Protein AF-A0A3C0FQK6-F1 (afdb_monomer_lite)

Sequence (69 aa):
MSTTIPKAELHLHLEGAMTPSLVRSFAKRNGLTLPGDIYDAQDRYIWRDFPEFLNSFDKASAAIRTKQD

Secondary structure (DSSP, 8-state):
--TTS--------TGGG--HHHHHHHHHHTTPPPPTTSB-TTS-B--SSHHHHHHHHHHHHTT--STT-

pLDDT: mean 94.78, std 7.23, range [55.75, 98.38]

Foldseek 3Di:
DDPPDDDDDPDDDVLLVDALVNLVVLCVVVVHDQDPQQADPVRDGDDDDDVSVVVSSVSSCVSDDDPVD

Structure (mmCIF, N/CA/C/O backbone):
data_AF-A0A3C0FQK6-F1
#
_entry.id   AF-A0A3C0FQK6-F1
#
loop_
_atom_site.group_PDB
_atom_site.id
_atom_site.type_symbol
_atom_site.label_atom_id
_atom_site.label_alt_id
_atom_site.label_comp_id
_atom_site.label_asym_id
_atom_site.label_entity_id
_atom_site.label_seq_id
_atom_site.pdbx_PDB_ins_code
_atom_site.Cartn_x
_atom_site.Cartn_y
_atom_site.Cartn_z
_atom_site.occupancy
_atom_site.B_iso_or_equiv
_atom_site.auth_seq_id
_atom_site.auth_comp_id
_atom_site.auth_asym_id
_atom_site.auth_atom_id
_atom_site.pdbx_PDB_model_num
ATOM 1 N N . MET A 1 1 ? 10.420 15.408 22.869 1.00 58.25 1 MET A N 1
ATOM 2 C CA . MET A 1 1 ? 8.992 15.467 22.487 1.00 58.25 1 MET A CA 1
ATOM 3 C C . MET A 1 1 ? 8.166 15.107 23.708 1.00 58.25 1 MET A C 1
ATOM 5 O O . MET A 1 1 ? 8.471 14.096 24.324 1.00 58.25 1 MET A O 1
ATOM 9 N N . SER A 1 2 ? 7.192 15.933 24.101 1.00 55.75 2 SER A N 1
ATOM 10 C CA . SER A 1 2 ? 6.303 15.595 25.220 1.00 55.75 2 SER A CA 1
ATOM 11 C C . SER A 1 2 ? 5.412 14.411 24.829 1.00 55.75 2 SER A C 1
ATOM 13 O O . SER A 1 2 ? 4.709 14.464 23.818 1.00 55.75 2 SER A O 1
ATOM 15 N N . THR A 1 3 ? 5.472 13.325 25.596 1.00 78.56 3 THR A N 1
ATOM 16 C CA . THR A 1 3 ? 4.704 12.089 25.373 1.00 78.56 3 THR A CA 1
ATOM 17 C C . THR A 1 3 ? 3.271 12.166 25.906 1.00 78.56 3 THR A C 1
ATOM 19 O O . THR A 1 3 ? 2.511 11.223 25.720 1.00 78.56 3 THR A O 1
ATOM 22 N N . THR A 1 4 ? 2.876 13.278 26.535 1.00 87.44 4 THR A N 1
ATOM 23 C CA . THR A 1 4 ? 1.618 13.393 27.292 1.00 87.44 4 THR A CA 1
ATOM 24 C C . THR A 1 4 ? 0.470 14.068 26.544 1.00 87.44 4 THR A C 1
ATOM 26 O O . THR A 1 4 ? -0.652 14.048 27.037 1.00 87.44 4 THR A O 1
ATOM 29 N N . ILE A 1 5 ? 0.710 14.652 25.365 1.00 93.12 5 ILE A N 1
ATOM 30 C CA . ILE A 1 5 ? -0.350 15.273 24.555 1.00 93.12 5 ILE A CA 1
ATOM 31 C C . ILE A 1 5 ? -0.960 14.204 23.629 1.00 93.12 5 ILE A C 1
ATOM 33 O O . ILE A 1 5 ? -0.226 13.673 22.779 1.00 93.12 5 ILE A O 1
ATOM 37 N N . PRO A 1 6 ? -2.270 13.893 23.750 1.00 93.19 6 PRO A N 1
ATOM 38 C CA . PRO A 1 6 ? -2.979 13.057 22.784 1.00 93.19 6 PRO A CA 1
ATOM 39 C C . PRO A 1 6 ? -2.917 13.677 21.385 1.00 93.19 6 PRO A C 1
ATOM 41 O O . PRO A 1 6 ? -3.052 14.891 21.236 1.00 93.19 6 PRO A O 1
ATOM 44 N N . LYS A 1 7 ? -2.702 12.854 20.356 1.00 91.75 7 LYS A N 1
ATOM 45 C CA . LYS A 1 7 ? -2.557 13.307 18.965 1.00 91.75 7 LYS A CA 1
ATOM 46 C C . LYS A 1 7 ? -3.695 12.760 18.115 1.00 91.75 7 LYS A C 1
ATOM 48 O O . LYS A 1 7 ? -4.144 11.642 18.348 1.00 91.75 7 LYS A O 1
ATOM 53 N N . ALA A 1 8 ? -4.111 13.539 17.124 1.00 95.88 8 ALA A N 1
ATOM 54 C CA . ALA A 1 8 ? -5.042 13.114 16.090 1.00 95.88 8 ALA A CA 1
ATOM 55 C C . ALA A 1 8 ? -4.345 13.170 14.726 1.00 95.88 8 ALA A C 1
ATOM 57 O O . ALA A 1 8 ? -3.615 14.121 14.445 1.00 95.88 8 ALA A O 1
ATOM 58 N N . GLU A 1 9 ? -4.585 12.162 13.894 1.00 96.38 9 GLU A N 1
ATOM 59 C CA . GLU A 1 9 ? -4.153 12.119 12.499 1.00 96.38 9 GLU A CA 1
ATOM 60 C C . GLU A 1 9 ? -5.377 12.370 11.619 1.00 96.38 9 GLU A C 1
ATOM 62 O O .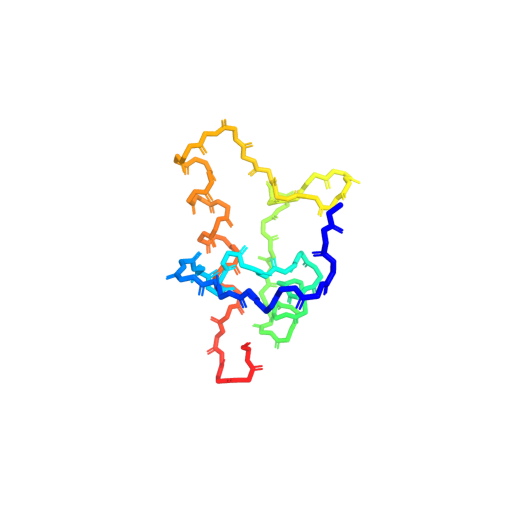 GLU A 1 9 ? -6.339 11.607 11.644 1.00 96.38 9 GLU A O 1
ATOM 67 N N . LEU A 1 10 ? -5.375 13.503 10.915 1.00 97.50 10 LEU A N 1
ATOM 68 C CA . LEU A 1 10 ? -6.539 13.975 10.154 1.00 97.50 10 LEU A CA 1
ATOM 69 C C . LEU A 1 10 ? -6.442 13.653 8.661 1.00 97.50 10 LEU A C 1
ATOM 71 O O . LEU A 1 10 ? -7.425 13.784 7.939 1.00 97.50 10 LEU A O 1
ATOM 75 N N . HIS A 1 11 ? -5.260 13.245 8.199 1.00 98.00 11 HIS A N 1
ATOM 76 C CA . HIS A 1 11 ? -5.008 12.878 6.814 1.00 98.00 11 HIS A CA 1
ATOM 77 C C . HIS A 1 11 ? -4.074 11.677 6.791 1.00 98.00 11 HIS A C 1
ATOM 79 O O . HIS A 1 11 ? -2.866 11.814 6.950 1.00 98.00 11 HIS A O 1
ATOM 85 N N . LEU A 1 12 ? -4.654 10.508 6.548 1.00 96.38 12 LEU A N 1
ATOM 86 C CA . LEU A 1 12 ? -3.936 9.276 6.268 1.00 96.38 12 LEU A CA 1
ATOM 87 C C . LEU A 1 12 ? -4.703 8.511 5.194 1.00 96.38 12 LEU A C 1
ATOM 89 O O . LEU A 1 12 ? -5.917 8.342 5.293 1.00 96.38 12 LEU A O 1
ATOM 93 N N . HIS A 1 13 ? -3.985 8.027 4.189 1.00 97.06 13 HIS A N 1
ATOM 94 C CA . HIS A 1 13 ? -4.502 7.013 3.279 1.00 97.06 13 HIS A CA 1
ATOM 95 C C . HIS A 1 13 ? -4.134 5.651 3.863 1.00 97.06 13 HIS A C 1
ATOM 97 O O . HIS A 1 13 ? -2.950 5.385 4.074 1.00 97.06 13 HIS A O 1
ATOM 103 N N . LEU A 1 14 ? -5.123 4.804 4.154 1.00 96.25 14 LEU A N 1
ATOM 104 C CA . LEU A 1 14 ? -4.887 3.510 4.810 1.00 96.25 14 LEU A CA 1
ATOM 105 C C . LEU A 1 14 ? -4.006 2.602 3.952 1.00 96.25 14 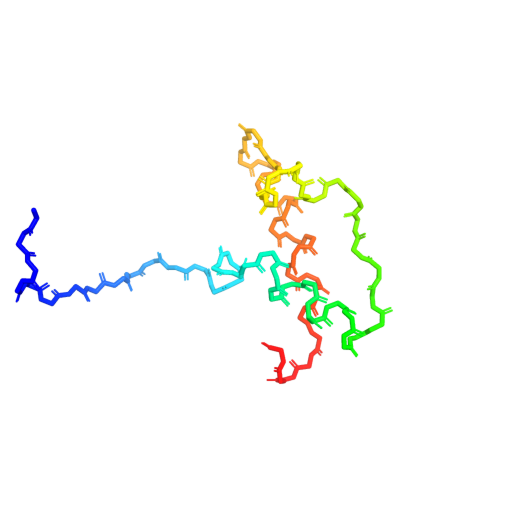LEU A C 1
ATOM 107 O O . LEU A 1 14 ? -3.112 1.927 4.456 1.00 96.25 14 LEU A O 1
ATOM 111 N N . GLU A 1 15 ? -4.203 2.650 2.642 1.00 96.31 15 GLU A N 1
ATOM 112 C CA . GLU A 1 15 ? -3.410 1.925 1.661 1.00 96.31 15 GLU A CA 1
ATOM 113 C C . GLU A 1 15 ? -1.945 2.394 1.673 1.00 96.31 15 GLU A C 1
ATOM 115 O O . GLU A 1 15 ? -1.023 1.589 1.553 1.00 96.31 15 GLU A O 1
ATOM 120 N N . GLY A 1 16 ? -1.722 3.688 1.924 1.00 94.56 16 GLY A N 1
ATOM 121 C CA . GLY A 1 16 ? -0.392 4.286 2.069 1.00 94.56 16 GLY A CA 1
ATOM 122 C C . GLY A 1 16 ? 0.302 3.934 3.387 1.00 94.56 16 GLY A C 1
ATOM 123 O O . GLY A 1 16 ? 1.508 4.139 3.513 1.00 94.56 16 GLY A O 1
ATOM 124 N N . ALA A 1 17 ? -0.433 3.380 4.356 1.00 95.62 17 ALA A N 1
ATOM 125 C CA . ALA A 1 17 ? 0.103 2.894 5.624 1.00 95.62 17 ALA A CA 1
ATOM 126 C C . ALA A 1 17 ? 0.500 1.406 5.581 1.00 95.62 17 ALA A C 1
ATOM 128 O O . ALA A 1 17 ? 1.035 0.882 6.562 1.00 95.62 17 ALA A O 1
ATOM 129 N N . MET A 1 18 ? 0.248 0.702 4.470 1.00 97.12 18 MET A N 1
ATOM 130 C CA . MET A 1 18 ? 0.564 -0.719 4.367 1.00 97.12 18 MET A CA 1
ATOM 131 C C . MET A 1 18 ? 2.070 -0.963 4.354 1.00 97.12 18 MET A C 1
ATOM 133 O O . MET A 1 18 ? 2.797 -0.532 3.453 1.00 97.12 18 MET A O 1
ATOM 137 N N . THR A 1 19 ? 2.543 -1.749 5.319 1.00 97.06 19 THR A N 1
ATOM 138 C CA . THR A 1 19 ? 3.932 -2.200 5.324 1.00 97.06 19 THR A CA 1
ATOM 139 C C . THR A 1 19 ? 4.194 -3.151 4.146 1.00 97.06 19 THR A C 1
ATOM 141 O O . THR A 1 19 ? 3.308 -3.915 3.752 1.00 97.06 19 THR A O 1
ATOM 144 N N . PRO A 1 20 ? 5.429 -3.200 3.625 1.00 97.12 20 PRO A N 1
ATOM 145 C CA . PRO A 1 20 ? 5.844 -4.191 2.629 1.00 97.12 20 PRO A CA 1
ATOM 146 C C . PRO A 1 20 ? 5.503 -5.637 3.020 1.00 97.12 20 PRO A C 1
ATOM 148 O O . PRO A 1 20 ? 5.065 -6.442 2.196 1.00 97.12 20 PRO A O 1
ATOM 151 N N . SER A 1 21 ? 5.652 -5.970 4.307 1.00 97.25 21 SER A N 1
ATOM 152 C CA . SER A 1 21 ? 5.293 -7.282 4.849 1.00 97.25 21 SER A CA 1
ATOM 153 C C . SER A 1 21 ? 3.793 -7.580 4.756 1.00 97.25 21 SER A C 1
ATOM 155 O O . SER A 1 21 ? 3.426 -8.711 4.433 1.00 97.25 21 SER A O 1
ATOM 157 N N . LEU A 1 22 ? 2.930 -6.584 4.988 1.00 97.69 22 LEU A N 1
ATOM 158 C CA . LEU A 1 22 ? 1.480 -6.724 4.875 1.00 97.69 22 LEU A CA 1
ATOM 159 C C . LEU A 1 22 ? 1.055 -6.913 3.415 1.00 97.69 22 LEU A C 1
ATOM 161 O O . LEU A 1 22 ? 0.320 -7.851 3.115 1.00 97.69 22 LEU A O 1
ATOM 165 N N . VAL A 1 23 ? 1.601 -6.111 2.497 1.00 98.00 23 VAL A N 1
ATOM 166 C CA . VAL A 1 23 ? 1.329 -6.242 1.056 1.00 98.00 23 VAL A CA 1
ATOM 167 C C . VAL A 1 23 ? 1.742 -7.621 0.537 1.00 98.00 23 VAL A C 1
ATOM 169 O O . VAL A 1 23 ? 0.970 -8.270 -0.169 1.00 98.00 23 VAL A O 1
ATOM 172 N N . ARG A 1 24 ? 2.914 -8.136 0.941 1.00 97.56 24 ARG A N 1
ATOM 173 C CA . ARG A 1 24 ? 3.328 -9.516 0.622 1.00 97.56 24 ARG A CA 1
ATOM 174 C C . ARG A 1 24 ? 2.377 -10.565 1.192 1.00 97.56 24 ARG A C 1
ATOM 176 O O . ARG A 1 24 ? 2.110 -11.560 0.519 1.00 97.56 24 ARG A O 1
ATOM 183 N N . SER A 1 25 ? 1.869 -10.360 2.406 1.00 98.19 25 SER A N 1
ATOM 184 C CA . SER A 1 25 ? 0.890 -11.259 3.027 1.00 98.19 25 SER A CA 1
ATOM 185 C C . SER A 1 25 ? -0.408 -11.323 2.215 1.00 98.19 25 SER A C 1
ATOM 187 O O . SER A 1 25 ? -0.868 -12.417 1.881 1.00 98.19 25 SER A O 1
ATOM 189 N N . PHE A 1 26 ? -0.949 -10.167 1.820 1.00 98.38 26 PHE A N 1
ATOM 190 C CA . PHE A 1 26 ? -2.156 -10.081 0.993 1.00 98.38 26 PHE A CA 1
ATOM 191 C C . PHE A 1 26 ? -1.935 -10.675 -0.393 1.00 98.38 26 PHE A C 1
ATOM 193 O O . PHE A 1 26 ? -2.715 -11.519 -0.829 1.00 98.38 26 PHE A O 1
ATOM 200 N N . ALA A 1 27 ? -0.827 -10.336 -1.055 1.00 97.94 27 ALA A N 1
ATOM 201 C CA . ALA A 1 27 ? -0.495 -10.896 -2.360 1.00 97.94 27 ALA A CA 1
ATOM 202 C C . ALA A 1 27 ? -0.393 -12.426 -2.314 1.00 97.94 27 ALA A C 1
ATOM 204 O O . ALA A 1 27 ? -1.002 -13.108 -3.135 1.00 97.94 27 ALA A O 1
ATOM 205 N N . LYS A 1 28 ? 0.289 -12.981 -1.302 1.00 98.06 28 LYS A N 1
ATOM 206 C CA . LYS A 1 28 ? 0.375 -14.432 -1.097 1.00 98.06 28 LYS A CA 1
ATOM 207 C C . LYS A 1 28 ? -1.003 -15.057 -0.872 1.00 98.06 28 LYS A C 1
ATOM 209 O O . LYS A 1 28 ? -1.302 -16.077 -1.487 1.00 98.06 28 LYS A O 1
ATOM 214 N N . ARG A 1 29 ? -1.830 -14.465 -0.004 1.00 98.12 29 ARG A N 1
ATOM 215 C CA . ARG A 1 29 ? -3.192 -14.947 0.286 1.00 98.12 29 ARG A CA 1
ATOM 216 C C . ARG A 1 29 ? -4.079 -14.935 -0.961 1.00 98.12 29 ARG A C 1
ATOM 218 O O . ARG A 1 29 ? -4.861 -15.859 -1.152 1.00 98.12 29 ARG A O 1
ATOM 225 N N . ASN A 1 30 ? -3.904 -13.929 -1.811 1.00 98.12 30 ASN A N 1
ATOM 226 C CA . ASN A 1 30 ? -4.703 -13.708 -3.011 1.00 98.12 30 ASN A CA 1
ATOM 227 C C . ASN A 1 30 ? -4.090 -14.317 -4.288 1.00 98.12 30 ASN A C 1
ATOM 229 O O . ASN A 1 30 ? -4.625 -14.105 -5.373 1.00 98.12 30 ASN A O 1
ATOM 233 N N . GLY A 1 31 ? -2.984 -15.068 -4.189 1.00 97.56 31 GLY A N 1
ATOM 234 C CA . GLY A 1 31 ? -2.328 -15.701 -5.341 1.00 97.56 31 GLY A CA 1
ATOM 235 C C . GLY A 1 31 ? -1.739 -14.713 -6.356 1.00 97.56 31 GLY A C 1
ATOM 236 O O . GLY A 1 31 ? -1.617 -15.041 -7.533 1.00 97.56 31 GLY A O 1
ATOM 237 N N . LEU A 1 32 ? -1.396 -13.501 -5.917 1.00 97.06 32 LEU A N 1
ATOM 238 C CA . LEU A 1 32 ? -0.841 -12.441 -6.753 1.00 97.06 32 LEU A CA 1
ATOM 239 C C . LEU A 1 32 ? 0.688 -12.455 -6.708 1.00 97.06 32 LEU A C 1
ATOM 241 O O . LEU A 1 32 ? 1.302 -12.601 -5.650 1.00 97.06 32 LEU A O 1
ATOM 245 N N . THR A 1 33 ? 1.312 -12.231 -7.860 1.00 95.56 33 THR A N 1
ATOM 246 C CA . THR A 1 33 ? 2.747 -11.951 -7.949 1.00 95.56 33 THR A CA 1
ATOM 247 C C . THR A 1 33 ? 2.963 -10.445 -7.869 1.00 95.56 33 THR A C 1
ATOM 249 O O . THR A 1 33 ? 2.461 -9.703 -8.712 1.00 95.56 33 THR A O 1
ATOM 252 N N . LEU A 1 34 ? 3.707 -9.988 -6.859 1.00 92.56 34 LEU A N 1
ATOM 253 C CA . LEU A 1 34 ? 4.083 -8.580 -6.755 1.00 92.56 34 LEU A CA 1
ATOM 254 C C . LEU A 1 34 ? 5.180 -8.240 -7.777 1.00 92.56 34 LEU A C 1
ATOM 256 O O . LEU A 1 34 ? 6.085 -9.056 -7.977 1.00 92.56 34 LEU A O 1
ATOM 260 N N . PRO A 1 35 ? 5.142 -7.046 -8.395 1.00 91.25 35 PRO A N 1
ATOM 261 C CA . PRO A 1 35 ? 6.235 -6.562 -9.230 1.00 91.25 35 PRO A CA 1
ATOM 262 C C . PRO A 1 35 ? 7.559 -6.535 -8.457 1.00 91.25 35 PRO A C 1
ATOM 264 O O . PRO A 1 35 ? 7.601 -6.106 -7.306 1.00 91.25 35 PRO A O 1
ATOM 267 N N . GLY A 1 36 ? 8.654 -6.970 -9.085 1.00 87.06 36 GLY A N 1
ATOM 268 C CA . GLY A 1 36 ? 9.976 -7.010 -8.442 1.00 87.06 36 GLY A CA 1
ATOM 269 C C . GLY A 1 36 ? 10.611 -5.635 -8.197 1.00 87.06 36 GLY A C 1
ATOM 270 O O . GLY A 1 36 ? 11.629 -5.555 -7.523 1.00 87.06 36 GLY A O 1
ATOM 271 N N . ASP A 1 37 ? 10.023 -4.569 -8.740 1.00 90.25 37 ASP A N 1
ATOM 272 C CA . ASP A 1 37 ? 10.517 -3.189 -8.687 1.00 90.25 37 ASP A CA 1
ATOM 273 C C . ASP A 1 37 ? 9.799 -2.321 -7.640 1.00 90.25 37 ASP A C 1
ATOM 27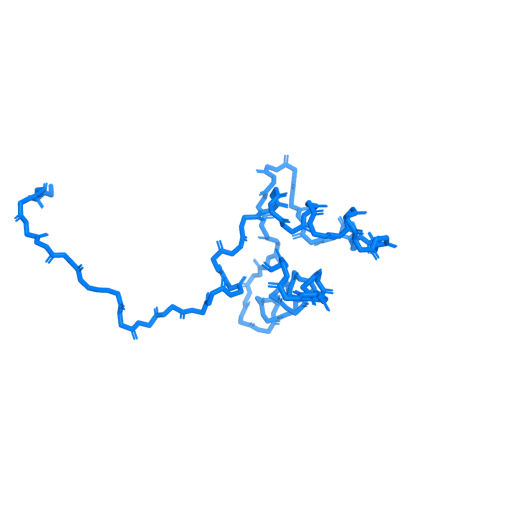5 O O . ASP A 1 37 ? 9.999 -1.111 -7.595 1.00 90.25 37 ASP A O 1
ATOM 279 N N . ILE A 1 38 ? 8.931 -2.917 -6.819 1.00 94.69 38 ILE A N 1
ATOM 280 C CA . ILE A 1 38 ? 8.157 -2.178 -5.815 1.00 94.69 38 ILE A CA 1
ATOM 281 C C . ILE A 1 38 ? 8.973 -1.885 -4.544 1.00 94.69 38 ILE A C 1
ATOM 283 O O . ILE A 1 38 ? 8.730 -0.870 -3.889 1.00 94.69 38 ILE A O 1
ATOM 287 N N . TYR A 1 39 ? 9.950 -2.739 -4.207 1.00 96.19 39 TYR A N 1
ATOM 288 C CA . TYR A 1 39 ? 10.772 -2.632 -2.997 1.00 96.19 39 TYR A CA 1
ATOM 289 C C . TYR A 1 39 ? 12.265 -2.567 -3.319 1.00 96.19 39 TYR A C 1
ATOM 291 O O . TYR A 1 39 ? 12.741 -3.257 -4.220 1.00 96.19 39 TYR A O 1
ATOM 299 N N . ASP A 1 40 ? 13.011 -1.781 -2.545 1.00 95.75 40 ASP A N 1
ATOM 300 C CA . ASP A 1 40 ? 14.472 -1.777 -2.578 1.00 95.75 40 ASP A CA 1
ATOM 301 C C . ASP A 1 40 ? 15.080 -2.914 -1.734 1.00 95.75 40 ASP A C 1
ATOM 303 O O . ASP A 1 40 ? 14.387 -3.699 -1.080 1.00 95.75 40 ASP A O 1
ATOM 307 N N . ALA A 1 41 ? 16.412 -3.002 -1.726 1.00 94.88 41 ALA A N 1
ATOM 308 C CA . ALA A 1 41 ? 17.139 -4.019 -0.966 1.00 94.88 41 ALA A CA 1
ATOM 309 C C . ALA A 1 41 ? 16.989 -3.883 0.566 1.00 94.88 41 ALA A C 1
ATOM 311 O O . ALA A 1 41 ? 17.382 -4.789 1.299 1.00 94.88 41 ALA A O 1
ATOM 312 N N . GLN A 1 42 ? 16.449 -2.764 1.054 1.00 96.06 42 GLN A N 1
ATOM 313 C CA . 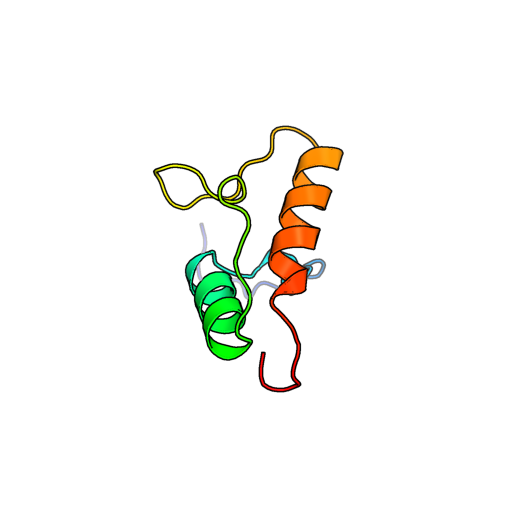GLN A 1 42 ? 16.160 -2.499 2.462 1.00 96.06 42 GLN A CA 1
ATOM 314 C C . GLN A 1 42 ? 14.662 -2.637 2.777 1.00 96.06 42 GLN A C 1
ATOM 316 O O . GLN A 1 42 ? 14.234 -2.232 3.857 1.00 96.06 42 GLN A O 1
ATOM 321 N N . ASP A 1 43 ? 13.878 -3.222 1.867 1.00 94.69 43 ASP A N 1
ATOM 322 C CA . ASP A 1 43 ? 12.437 -3.411 2.009 1.00 94.69 43 ASP A CA 1
ATOM 323 C C . ASP A 1 43 ? 11.660 -2.087 2.122 1.00 94.69 43 ASP A C 1
ATOM 325 O O . ASP A 1 43 ? 10.715 -1.970 2.892 1.00 94.69 43 ASP A O 1
ATOM 329 N N . ARG A 1 44 ? 12.060 -1.049 1.378 1.00 96.00 44 ARG A N 1
ATOM 330 C CA . ARG A 1 44 ? 11.335 0.233 1.296 1.00 96.00 44 ARG A CA 1
ATOM 331 C C . ARG A 1 44 ? 10.683 0.393 -0.068 1.00 96.00 44 ARG A C 1
ATOM 333 O O . ARG A 1 44 ? 11.238 -0.056 -1.065 1.00 96.00 44 ARG A O 1
ATOM 340 N N . TYR A 1 45 ? 9.541 1.078 -0.124 1.00 97.00 45 TYR A N 1
ATOM 341 C CA . TYR A 1 45 ? 8.917 1.430 -1.402 1.00 97.00 45 TYR A CA 1
ATOM 342 C C . TYR A 1 45 ? 9.846 2.305 -2.244 1.00 97.00 45 TYR A C 1
ATOM 344 O O . TYR A 1 45 ? 10.361 3.313 -1.757 1.00 97.00 45 TYR A O 1
ATOM 352 N N . ILE A 1 46 ? 10.020 1.937 -3.511 1.00 96.69 46 ILE A N 1
ATOM 353 C CA . ILE A 1 46 ? 10.815 2.704 -4.473 1.00 96.69 46 ILE A CA 1
ATOM 354 C C . ILE A 1 46 ? 9.941 3.801 -5.088 1.00 96.69 46 ILE A C 1
ATOM 356 O O . ILE A 1 46 ? 8.888 3.513 -5.651 1.00 96.69 46 ILE A O 1
ATOM 360 N N . TRP A 1 47 ? 10.374 5.055 -4.982 1.00 96.62 47 TRP A N 1
ATOM 361 C CA . TRP A 1 47 ? 9.812 6.216 -5.681 1.00 96.62 47 TRP A CA 1
ATOM 362 C C . TRP A 1 47 ? 10.770 7.406 -5.538 1.00 96.62 47 TRP A C 1
ATOM 364 O O . TRP A 1 47 ? 11.529 7.471 -4.567 1.00 96.62 47 TRP A O 1
ATOM 374 N N . ARG A 1 48 ? 10.746 8.356 -6.482 1.00 96.94 48 ARG A N 1
ATOM 375 C CA . ARG A 1 48 ? 11.547 9.600 -6.392 1.00 96.94 48 ARG A CA 1
ATOM 376 C C . ARG A 1 48 ? 10.743 10.894 -6.470 1.00 96.94 48 ARG A C 1
ATOM 378 O O . ARG A 1 48 ? 11.255 11.955 -6.128 1.00 96.94 48 ARG A O 1
ATOM 385 N N . ASP A 1 49 ? 9.505 10.810 -6.932 1.00 98.12 49 ASP A N 1
ATOM 386 C CA . ASP A 1 49 ? 8.599 11.937 -7.108 1.00 98.12 49 ASP A CA 1
ATOM 387 C C . ASP A 1 49 ? 7.146 11.493 -6.902 1.00 98.12 49 ASP A C 1
ATOM 389 O O . ASP A 1 49 ? 6.863 10.340 -6.569 1.00 98.12 49 ASP A O 1
ATOM 393 N N . PHE A 1 50 ? 6.216 12.435 -7.046 1.00 97.81 50 PHE A N 1
ATOM 394 C CA . PHE A 1 50 ? 4.805 12.175 -6.794 1.00 97.81 50 PHE A CA 1
ATOM 395 C C . PHE A 1 50 ? 4.181 11.158 -7.774 1.00 97.81 50 PHE A C 1
ATOM 397 O O . PHE A 1 50 ? 3.513 10.237 -7.302 1.00 97.81 50 PHE A O 1
ATOM 404 N N . PRO A 1 51 ? 4.402 11.238 -9.102 1.00 97.94 51 PRO A N 1
ATOM 405 C CA . PRO A 1 51 ? 3.932 10.202 -10.023 1.00 97.94 51 PRO A CA 1
ATOM 406 C C . PRO A 1 51 ? 4.464 8.800 -9.707 1.00 97.94 51 PRO A C 1
ATOM 408 O O . PRO A 1 51 ? 3.700 7.835 -9.734 1.00 97.94 51 PRO A O 1
ATOM 411 N N . GLU A 1 52 ? 5.749 8.663 -9.372 1.00 97.12 52 GLU A N 1
ATOM 412 C CA . GLU A 1 52 ? 6.304 7.360 -8.996 1.00 97.12 52 GLU A CA 1
ATOM 413 C C . GLU A 1 52 ? 5.770 6.860 -7.656 1.00 97.12 52 GL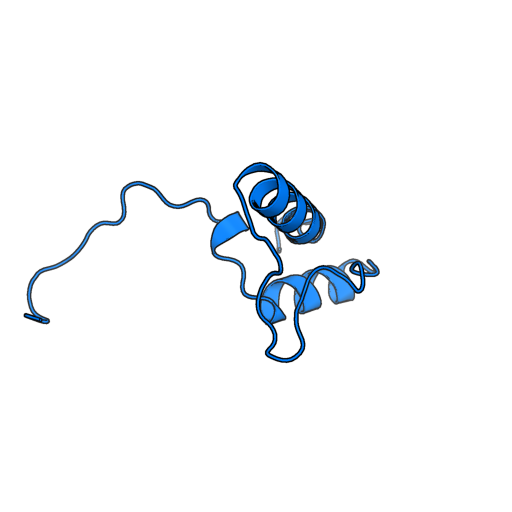U A C 1
ATOM 415 O O . GLU A 1 52 ? 5.527 5.661 -7.509 1.00 97.12 52 GLU A O 1
ATOM 420 N N . PHE A 1 53 ? 5.527 7.764 -6.703 1.00 96.75 53 PHE A N 1
ATOM 421 C CA . PHE A 1 53 ? 4.839 7.428 -5.461 1.00 96.75 53 PHE A CA 1
ATOM 422 C C . PHE A 1 53 ? 3.459 6.826 -5.747 1.00 96.75 53 PHE A C 1
ATOM 424 O O . PHE A 1 53 ? 3.156 5.758 -5.220 1.00 96.75 53 PHE A O 1
ATOM 431 N N . LEU A 1 54 ? 2.655 7.453 -6.617 1.00 97.50 54 LEU A N 1
ATOM 432 C CA . LEU A 1 54 ? 1.336 6.932 -6.993 1.00 97.50 54 LEU A CA 1
ATOM 433 C C . LEU A 1 54 ? 1.435 5.557 -7.663 1.00 97.50 54 LEU A C 1
ATOM 435 O O . LEU A 1 54 ? 0.677 4.657 -7.326 1.00 97.50 54 LEU A O 1
ATOM 439 N N . ASN A 1 55 ? 2.419 5.349 -8.539 1.00 96.44 55 ASN A N 1
ATOM 440 C CA . ASN A 1 55 ? 2.645 4.042 -9.159 1.00 96.44 55 ASN A CA 1
ATOM 441 C C . ASN A 1 55 ? 2.961 2.950 -8.117 1.00 96.44 55 ASN A C 1
ATOM 443 O O . ASN A 1 55 ? 2.419 1.847 -8.182 1.00 96.44 55 ASN A O 1
ATOM 447 N N . SER A 1 56 ? 3.816 3.243 -7.134 1.00 96.38 56 SER A N 1
ATOM 448 C CA . SER A 1 56 ? 4.118 2.303 -6.045 1.00 96.38 56 SER A CA 1
ATOM 449 C C . SER A 1 56 ? 2.923 2.082 -5.114 1.00 96.38 56 SER A C 1
ATOM 451 O O . SER A 1 56 ? 2.665 0.947 -4.708 1.00 96.38 56 SER A O 1
ATOM 453 N N . PHE A 1 57 ? 2.155 3.136 -4.835 1.00 97.06 57 PHE A N 1
ATOM 454 C CA . PHE A 1 57 ? 0.908 3.079 -4.076 1.00 97.06 57 PHE A CA 1
ATOM 455 C C . PHE A 1 57 ? -0.134 2.183 -4.760 1.00 97.06 57 PHE A C 1
ATOM 457 O O . PHE A 1 57 ? -0.709 1.311 -4.110 1.00 97.06 57 PHE A O 1
ATOM 464 N N . ASP A 1 58 ? -0.332 2.321 -6.071 1.00 96.69 58 ASP A N 1
ATOM 465 C CA . ASP A 1 58 ? -1.286 1.519 -6.841 1.00 96.69 58 ASP A CA 1
ATOM 466 C C . ASP A 1 58 ? -0.876 0.042 -6.884 1.00 96.69 58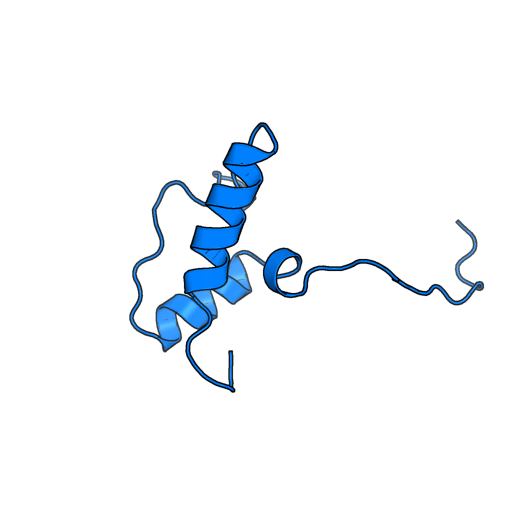 ASP A C 1
ATOM 468 O O . ASP A 1 58 ? -1.697 -0.848 -6.640 1.00 96.69 58 ASP A O 1
ATOM 472 N N . LYS A 1 59 ? 0.414 -0.238 -7.120 1.00 96.75 59 LYS A N 1
ATOM 473 C CA . LYS A 1 59 ? 0.963 -1.605 -7.091 1.00 96.75 59 LYS A CA 1
ATOM 474 C C . LYS A 1 59 ? 0.763 -2.276 -5.729 1.00 96.75 59 LYS A C 1
ATOM 476 O O . LYS A 1 59 ? 0.448 -3.464 -5.680 1.00 96.75 59 LYS A O 1
ATOM 481 N N . ALA A 1 60 ? 0.938 -1.531 -4.637 1.00 97.12 60 ALA A N 1
ATOM 482 C CA . ALA A 1 60 ? 0.708 -2.022 -3.281 1.00 97.12 60 ALA A CA 1
ATOM 483 C C . ALA A 1 60 ? -0.785 -2.274 -3.020 1.00 97.12 60 ALA A C 1
ATOM 485 O O . ALA A 1 60 ? -1.172 -3.358 -2.581 1.00 97.12 60 ALA A O 1
ATOM 486 N N . SER A 1 61 ? -1.625 -1.293 -3.351 1.00 97.50 61 SER A N 1
ATOM 487 C CA . SER A 1 61 ? -3.080 -1.324 -3.156 1.00 97.50 61 SER A CA 1
ATOM 488 C C . SER A 1 61 ? -3.747 -2.460 -3.929 1.00 97.50 61 SER A C 1
ATOM 490 O O . SER A 1 61 ? -4.695 -3.072 -3.443 1.00 97.50 61 SER A O 1
ATOM 492 N N . ALA A 1 62 ? -3.201 -2.831 -5.090 1.00 96.69 62 ALA A N 1
ATOM 493 C CA . ALA A 1 62 ? -3.674 -3.958 -5.888 1.00 96.69 62 ALA A CA 1
ATOM 494 C C . ALA A 1 62 ? -3.608 -5.321 -5.166 1.00 96.69 62 ALA A C 1
ATOM 496 O O . ALA A 1 62 ? -4.182 -6.294 -5.668 1.00 96.69 62 ALA A O 1
ATOM 497 N N . ALA A 1 63 ? -2.920 -5.425 -4.022 1.00 97.44 63 ALA A N 1
ATOM 498 C CA . ALA A 1 63 ? -2.907 -6.630 -3.198 1.00 97.44 63 ALA A CA 1
ATOM 499 C C . ALA A 1 63 ? -4.193 -6.819 -2.367 1.00 97.44 63 ALA A C 1
ATOM 501 O O . ALA A 1 63 ? -4.494 -7.956 -2.004 1.00 97.44 63 ALA A O 1
ATOM 502 N N . ILE A 1 64 ? -4.964 -5.755 -2.113 1.00 97.81 64 ILE A N 1
ATOM 503 C CA . ILE A 1 64 ? -6.231 -5.777 -1.364 1.00 97.81 64 ILE A CA 1
ATOM 504 C C . ILE A 1 64 ? -7.340 -6.314 -2.282 1.00 97.81 64 ILE A C 1
ATOM 506 O O . ILE A 1 64 ? -7.650 -5.707 -3.308 1.00 97.81 64 ILE A O 1
ATOM 510 N N . ARG A 1 65 ? -7.933 -7.472 -1.962 1.00 98.12 65 ARG A N 1
ATOM 511 C CA . ARG A 1 65 ? -8.932 -8.138 -2.831 1.00 98.12 65 ARG A CA 1
ATOM 512 C C . ARG A 1 65 ? -10.193 -8.575 -2.111 1.00 98.12 65 ARG A C 1
ATOM 514 O O . ARG A 1 65 ? -11.241 -8.711 -2.738 1.00 98.12 65 ARG A O 1
ATOM 521 N N . THR A 1 66 ? -10.095 -8.832 -0.820 1.00 98.00 66 THR A N 1
ATOM 522 C CA . THR A 1 66 ? -11.175 -9.369 -0.002 1.00 98.00 66 THR A CA 1
ATOM 523 C C . THR A 1 66 ? -11.431 -8.447 1.176 1.00 98.00 66 THR A C 1
ATOM 525 O O . THR A 1 66 ? -10.570 -7.673 1.565 1.00 98.00 66 THR A O 1
ATOM 528 N N . LYS A 1 67 ? -12.595 -8.580 1.816 1.00 97.12 67 LYS A N 1
ATOM 529 C CA . LYS A 1 67 ? -12.917 -7.847 3.052 1.00 97.12 67 LYS A CA 1
ATOM 530 C C . LYS A 1 67 ? -11.904 -8.080 4.192 1.00 97.12 67 LYS A C 1
ATOM 532 O O . LYS A 1 67 ? -11.871 -7.310 5.144 1.00 97.12 67 LYS A O 1
ATOM 537 N N . GLN A 1 68 ? -11.177 -9.197 4.154 1.00 96.44 68 GLN A N 1
ATOM 538 C CA . GLN A 1 68 ? -10.235 -9.591 5.201 1.00 96.44 68 GLN A CA 1
ATOM 539 C C . GLN A 1 68 ? -8.826 -9.014 4.984 1.00 96.44 68 GLN A C 1
ATOM 541 O O . GLN A 1 68 ? -7.985 -9.138 5.882 1.00 96.44 68 GLN A O 1
ATOM 546 N N . ASP A 1 69 ? -8.548 -8.485 3.790 1.00 95.69 69 ASP A N 1
ATOM 547 C CA . ASP A 1 69 ? -7.382 -7.645 3.506 1.00 95.69 69 ASP A CA 1
ATOM 548 C C . ASP A 1 69 ? -7.674 -6.225 4.018 1.00 95.69 69 ASP A C 1
ATOM 550 O O . ASP A 1 69 ? -6.830 -5.693 4.768 1.00 95.69 69 ASP A O 1
#

Radius of gyration: 14.45 Å; chains: 1; bounding box: 30×31×37 Å